Protein AF-W0R4S5-F1 (afdb_monomer_lite)

Radius of gyration: 12.05 Å; chains: 1; bounding box: 25×16×31 Å

Organism: NCBI:txid1263832

Structure (mmCIF, N/CA/C/O backbone):
data_AF-W0R4S5-F1
#
_entry.id   AF-W0R4S5-F1
#
loop_
_atom_site.group_PDB
_atom_site.id
_atom_site.type_symbol
_atom_site.label_atom_id
_atom_site.label_alt_id
_atom_site.label_comp_id
_atom_site.label_asym_id
_atom_site.label_entity_id
_atom_site.label_seq_id
_atom_site.pdbx_PDB_ins_code
_atom_site.Cartn_x
_atom_site.Cartn_y
_atom_site.Cartn_z
_atom_site.occupancy
_atom_site.B_iso_or_equiv
_atom_site.auth_seq_id
_atom_site.auth_comp_id
_atom_site.auth_asym_id
_atom_site.auth_atom_id
_atom_site.pdbx_PDB_model_num
ATOM 1 N N . MET A 1 1 ? 1.002 -6.633 -0.156 1.00 76.50 1 MET A N 1
ATOM 2 C CA . MET A 1 1 ? 0.781 -5.427 0.678 1.00 76.50 1 MET A CA 1
ATOM 3 C C . MET A 1 1 ? -0.696 -5.076 0.837 1.00 76.50 1 MET A C 1
ATOM 5 O O . MET A 1 1 ? -1.158 -5.043 1.971 1.00 76.50 1 MET A O 1
ATOM 9 N N . ALA A 1 2 ? -1.447 -4.844 -0.249 1.00 85.12 2 ALA A N 1
ATOM 10 C CA . ALA A 1 2 ? -2.854 -4.430 -0.160 1.00 85.12 2 ALA A CA 1
ATOM 11 C C . ALA A 1 2 ? -3.730 -5.390 0.672 1.00 85.12 2 ALA A C 1
ATOM 13 O O . ALA A 1 2 ? -4.497 -4.939 1.519 1.00 85.12 2 A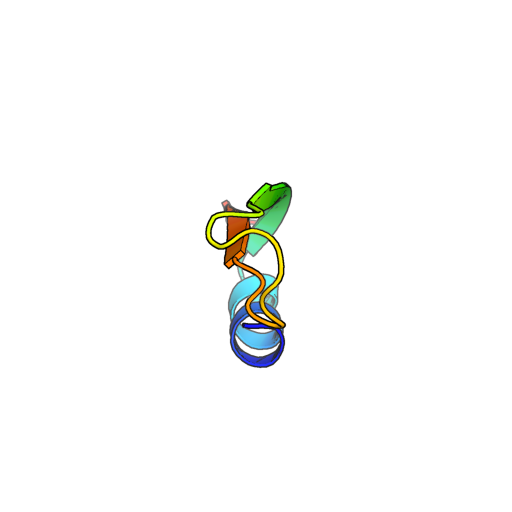LA A O 1
ATOM 14 N N . ASP A 1 3 ? -3.570 -6.706 0.506 1.00 91.19 3 ASP A N 1
ATOM 15 C CA . ASP A 1 3 ? -4.358 -7.679 1.275 1.00 91.19 3 ASP A CA 1
ATOM 16 C C . ASP A 1 3 ? -3.979 -7.739 2.760 1.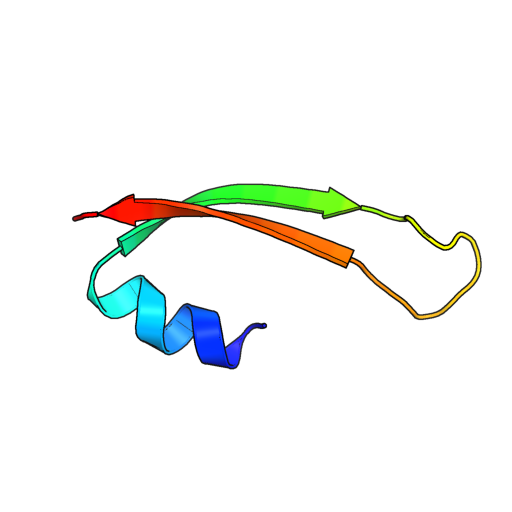00 91.19 3 ASP A C 1
ATOM 18 O O . ASP A 1 3 ? -4.856 -7.887 3.607 1.00 91.19 3 ASP A O 1
ATOM 22 N N . ASN A 1 4 ? -2.707 -7.524 3.112 1.00 90.75 4 ASN A N 1
ATOM 23 C CA . ASN A 1 4 ? -2.308 -7.435 4.521 1.00 90.75 4 ASN A CA 1
ATOM 24 C C . ASN A 1 4 ? -2.875 -6.175 5.182 1.00 90.75 4 ASN A C 1
ATOM 26 O O . ASN A 1 4 ? -3.323 -6.225 6.327 1.00 90.75 4 ASN A O 1
ATOM 30 N N . LEU A 1 5 ? -2.916 -5.058 4.450 1.00 90.12 5 LEU A N 1
ATOM 31 C CA . LEU A 1 5 ? -3.505 -3.821 4.953 1.00 90.12 5 LEU A CA 1
ATOM 32 C C . LEU A 1 5 ? -5.002 -3.958 5.218 1.00 90.12 5 LEU A C 1
ATOM 34 O O . LEU A 1 5 ? -5.470 -3.426 6.218 1.00 90.12 5 LEU A O 1
A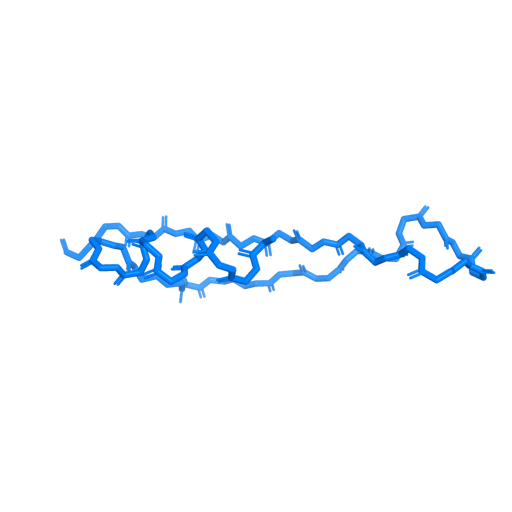TOM 38 N N . LYS A 1 6 ? -5.748 -4.728 4.412 1.00 92.88 6 LYS A N 1
ATOM 39 C CA . LYS A 1 6 ? -7.173 -5.000 4.686 1.00 92.88 6 LYS A CA 1
ATOM 40 C C . LYS A 1 6 ? -7.386 -5.615 6.071 1.00 92.88 6 LYS A C 1
ATOM 42 O O . LYS A 1 6 ? -8.324 -5.234 6.765 1.00 92.88 6 LYS A O 1
ATOM 47 N N . GLN A 1 7 ? -6.516 -6.536 6.485 1.00 95.06 7 GLN A N 1
ATOM 48 C CA . GLN A 1 7 ? -6.595 -7.154 7.807 1.00 95.06 7 GLN A CA 1
ATOM 49 C C . GLN A 1 7 ? -6.147 -6.189 8.913 1.00 95.06 7 GLN A C 1
ATOM 51 O O . GLN A 1 7 ? -6.835 -6.042 9.921 1.00 95.06 7 GLN A O 1
ATOM 56 N N . LEU A 1 8 ? -5.024 -5.490 8.728 1.00 92.56 8 LEU A N 1
ATOM 57 C CA . LEU A 1 8 ? -4.490 -4.570 9.739 1.00 92.56 8 LEU A CA 1
ATOM 58 C C . LEU A 1 8 ? -5.406 -3.356 9.973 1.00 92.56 8 LEU A C 1
ATOM 60 O O . LEU A 1 8 ? -5.563 -2.922 11.114 1.00 92.56 8 LEU A O 1
ATOM 64 N N . CYS A 1 9 ? -6.092 -2.869 8.934 1.00 92.62 9 CYS A N 1
ATOM 65 C CA . CYS A 1 9 ? -7.047 -1.759 9.024 1.00 92.62 9 CYS A CA 1
ATOM 66 C C . CYS A 1 9 ? -8.318 -2.083 9.839 1.00 92.62 9 CYS A C 1
ATOM 68 O O . CYS A 1 9 ? -9.112 -1.192 10.168 1.00 92.62 9 CYS A O 1
ATOM 70 N N . GLN A 1 10 ? -8.536 -3.351 10.206 1.00 96.06 10 GLN A N 1
ATOM 71 C CA . GLN A 1 10 ? -9.609 -3.716 11.134 1.00 96.06 10 GLN A CA 1
ATOM 72 C C . GLN A 1 10 ? -9.341 -3.131 12.527 1.00 96.06 10 GLN A C 1
ATOM 74 O O . GLN A 1 10 ? -10.258 -2.601 13.156 1.00 96.06 10 GLN A O 1
ATOM 79 N N . THR A 1 11 ? -8.080 -3.139 12.968 1.00 96.38 11 THR A N 1
ATOM 80 C CA . THR A 1 11 ? -7.661 -2.727 14.319 1.00 96.38 11 THR A CA 1
ATOM 81 C C . THR A 1 11 ? -6.839 -1.436 14.348 1.00 96.38 11 THR A C 1
ATOM 83 O O . THR A 1 11 ? -6.788 -0.774 15.382 1.00 96.38 11 THR A O 1
ATOM 86 N N . HIS A 1 12 ? -6.228 -1.056 13.228 1.00 96.81 12 HIS A N 1
ATOM 87 C CA . HIS A 1 12 ? -5.406 0.145 13.085 1.00 96.81 12 HIS A CA 1
ATOM 88 C C . HIS A 1 12 ? -5.951 1.050 11.970 1.00 96.81 12 HIS A C 1
ATOM 90 O O . HIS A 1 12 ? -6.782 0.630 11.169 1.00 96.81 12 HIS A O 1
ATOM 96 N N . GLN A 1 13 ? -5.510 2.301 11.922 1.00 95.31 13 GLN A N 1
ATOM 97 C CA . GLN A 1 13 ? -5.772 3.253 10.845 1.00 95.31 13 GLN A CA 1
ATOM 98 C C . GLN A 1 13 ? -4.442 3.660 10.209 1.00 95.31 13 GLN A C 1
ATOM 100 O O . GLN A 1 13 ? -3.423 3.737 10.898 1.00 95.31 13 GLN A O 1
ATOM 105 N N . ILE A 1 14 ? -4.443 3.891 8.895 1.00 94.88 14 ILE A N 1
ATOM 106 C CA . ILE A 1 14 ? -3.271 4.406 8.182 1.00 94.88 14 ILE A CA 1
ATOM 107 C C . ILE A 1 14 ? -3.212 5.912 8.417 1.00 94.88 14 ILE A C 1
ATOM 109 O O . ILE A 1 14 ? -4.067 6.642 7.929 1.00 94.88 14 ILE A O 1
ATOM 113 N N . GLU A 1 15 ? -2.190 6.362 9.135 1.00 97.00 15 GLU A N 1
ATOM 114 C CA . GLU A 1 15 ? -1.955 7.786 9.390 1.00 97.00 15 GLU A CA 1
ATOM 115 C C . GLU A 1 15 ? -1.098 8.410 8.283 1.00 97.00 15 GLU A C 1
ATOM 117 O O . GLU A 1 15 ? -1.278 9.563 7.901 1.00 97.00 15 GLU A O 1
ATOM 122 N N . ARG A 1 16 ? -0.122 7.650 7.768 1.00 95.25 16 ARG A N 1
ATOM 123 C CA . ARG A 1 16 ? 0.811 8.109 6.729 1.00 95.25 16 ARG A CA 1
ATOM 124 C C . ARG A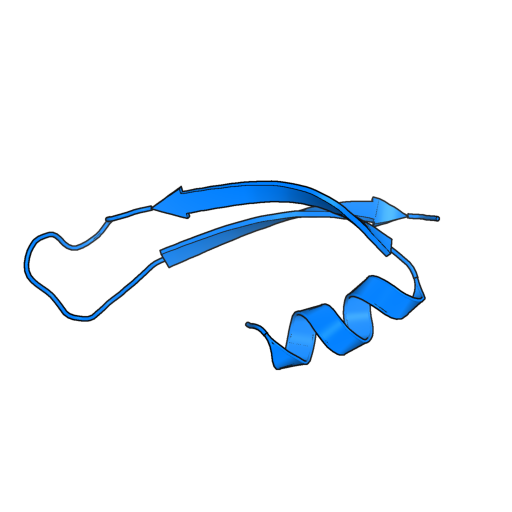 1 16 ? 1.136 6.983 5.765 1.00 95.25 16 ARG A C 1
ATOM 126 O O . ARG A 1 16 ? 1.209 5.822 6.162 1.00 95.25 16 ARG A O 1
ATOM 133 N N . ALA A 1 17 ? 1.399 7.344 4.517 1.00 95.38 17 ALA A N 1
ATOM 134 C CA . ALA A 1 17 ? 1.913 6.443 3.498 1.00 95.38 17 ALA A CA 1
ATOM 135 C C . ALA A 1 17 ? 3.061 7.126 2.752 1.00 95.38 17 ALA A C 1
ATOM 137 O O . ALA A 1 17 ? 3.052 8.344 2.573 1.00 95.38 17 ALA A O 1
ATOM 138 N N . ALA A 1 18 ? 4.044 6.338 2.335 1.00 94.94 18 ALA A N 1
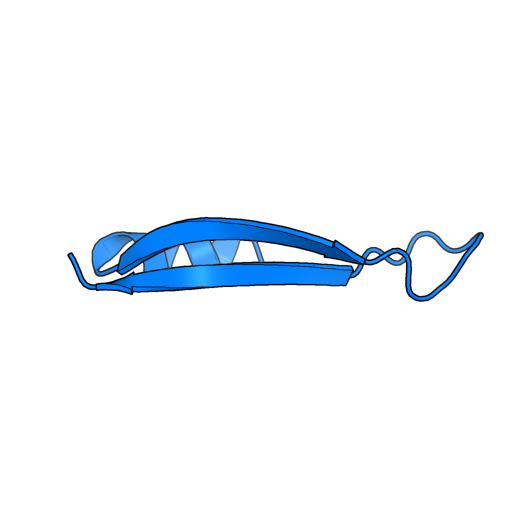ATOM 139 C CA . ALA A 1 18 ? 5.187 6.794 1.562 1.00 94.94 18 ALA A CA 1
ATOM 140 C C . ALA A 1 18 ? 5.483 5.801 0.438 1.00 94.94 18 ALA A C 1
ATOM 142 O O . ALA A 1 18 ? 5.345 4.588 0.613 1.00 94.94 18 ALA A O 1
ATOM 143 N N . LEU A 1 19 ? 5.893 6.339 -0.706 1.00 93.06 19 LEU A N 1
ATOM 144 C CA . LEU A 1 19 ? 6.347 5.590 -1.868 1.00 93.06 19 LEU A CA 1
ATOM 145 C C . LEU A 1 19 ? 7.858 5.767 -1.993 1.00 93.06 19 LEU A C 1
ATOM 147 O O . LEU A 1 19 ? 8.357 6.885 -1.855 1.00 93.06 19 LEU A O 1
ATOM 151 N N . PHE A 1 20 ? 8.561 4.681 -2.274 1.00 90.44 20 PHE A N 1
ATOM 152 C CA . PHE A 1 20 ? 10.004 4.659 -2.440 1.00 90.44 20 PHE A CA 1
ATOM 153 C C . PHE A 1 20 ? 10.334 4.032 -3.795 1.00 90.44 20 PHE A C 1
ATOM 155 O O . PHE A 1 20 ? 10.106 2.844 -4.022 1.00 90.44 20 PHE A O 1
ATOM 162 N N . ASP A 1 21 ? 10.887 4.841 -4.696 1.00 89.19 21 ASP A N 1
ATOM 163 C CA . ASP A 1 21 ? 11.446 4.372 -5.967 1.00 89.19 21 ASP A CA 1
ATOM 164 C C . ASP A 1 21 ? 12.898 3.918 -5.743 1.00 89.19 21 ASP A C 1
ATOM 166 O O . ASP A 1 21 ? 13.862 4.595 -6.099 1.00 89.19 21 ASP A O 1
ATOM 170 N N . GLN A 1 22 ? 13.049 2.811 -5.009 1.00 88.25 22 GLN A N 1
ATOM 171 C CA . GLN A 1 22 ? 14.356 2.284 -4.599 1.00 88.25 22 GLN A CA 1
ATOM 172 C C . GLN A 1 22 ? 15.131 1.657 -5.769 1.00 88.25 22 GLN A C 1
ATOM 174 O O . GLN A 1 22 ? 16.356 1.545 -5.711 1.00 88.25 22 GLN A O 1
ATOM 179 N N . PHE A 1 23 ? 14.434 1.277 -6.842 1.00 87.38 23 PHE A N 1
ATOM 180 C CA . PHE A 1 23 ? 15.014 0.647 -8.025 1.00 87.38 23 PHE A CA 1
ATOM 181 C C . PHE A 1 23 ? 14.570 1.387 -9.292 1.00 87.38 23 PHE A C 1
ATOM 183 O O . PHE A 1 23 ? 13.657 0.924 -9.987 1.00 87.38 23 PHE A O 1
ATOM 190 N N . PRO A 1 24 ? 15.238 2.509 -9.622 1.00 80.56 24 PRO A N 1
ATOM 191 C CA . PRO A 1 24 ? 14.884 3.316 -10.778 1.00 80.56 24 PRO A CA 1
ATOM 192 C C . PRO A 1 24 ? 14.886 2.484 -12.061 1.00 80.56 24 PRO A C 1
ATOM 194 O O . PRO A 1 24 ? 15.798 1.685 -12.291 1.00 80.56 24 PRO A O 1
ATOM 197 N N . TYR A 1 25 ? 13.890 2.718 -12.917 1.00 83.62 25 TYR A N 1
ATOM 198 C CA . TYR A 1 25 ? 13.727 2.052 -14.219 1.00 83.62 25 TYR A CA 1
ATOM 199 C C . TYR A 1 25 ? 13.418 0.547 -14.148 1.00 83.62 25 TYR A C 1
ATOM 201 O O . TYR A 1 25 ? 13.597 -0.167 -15.135 1.00 83.62 25 TYR A O 1
ATOM 209 N N . THR A 1 26 ? 12.927 0.068 -13.004 1.00 88.19 26 THR A N 1
ATOM 210 C CA . THR A 1 26 ? 12.350 -1.273 -12.864 1.00 88.19 26 THR A CA 1
ATOM 211 C C . THR A 1 26 ? 10.859 -1.178 -12.546 1.00 88.19 26 THR A C 1
ATOM 213 O O . THR A 1 26 ? 10.389 -0.154 -12.060 1.00 88.19 26 THR A O 1
ATOM 216 N N . ASP A 1 27 ? 10.110 -2.257 -12.770 1.00 88.06 27 ASP A N 1
ATOM 217 C CA . ASP A 1 27 ? 8.693 -2.324 -12.377 1.00 88.06 27 ASP A CA 1
ATOM 218 C C . ASP A 1 27 ? 8.499 -2.478 -10.852 1.00 88.06 27 ASP A C 1
ATOM 220 O O . ASP A 1 27 ? 7.369 -2.555 -10.361 1.00 88.06 27 ASP A O 1
ATOM 224 N N . HIS A 1 28 ? 9.589 -2.565 -10.081 1.00 90.31 28 HIS A N 1
ATOM 225 C CA . HIS A 1 28 ? 9.526 -2.736 -8.637 1.00 90.31 28 HIS A CA 1
ATOM 226 C C . HIS A 1 28 ? 9.189 -1.419 -7.947 1.00 90.31 28 HIS A C 1
ATOM 228 O O . HIS A 1 28 ? 9.918 -0.438 -8.036 1.00 90.31 28 HIS A O 1
ATOM 234 N N . ILE A 1 29 ? 8.104 -1.441 -7.180 1.00 88.62 29 ILE A N 1
ATOM 235 C CA . ILE A 1 29 ? 7.678 -0.323 -6.347 1.00 88.62 29 ILE A CA 1
ATOM 236 C C . ILE A 1 29 ? 7.751 -0.755 -4.889 1.00 88.62 29 ILE A C 1
ATOM 238 O O . ILE A 1 29 ? 7.116 -1.735 -4.490 1.00 88.62 29 ILE A O 1
ATOM 242 N N . GLU A 1 30 ? 8.480 0.011 -4.082 1.00 92.69 30 GLU A N 1
ATOM 243 C CA . GLU A 1 30 ? 8.468 -0.137 -2.634 1.00 92.69 30 GLU A CA 1
ATOM 244 C C . GLU A 1 30 ? 7.602 0.947 -1.993 1.00 92.69 30 GLU A C 1
ATOM 246 O O . GLU A 1 30 ? 7.538 2.090 -2.442 1.00 92.69 30 GLU A O 1
ATOM 251 N N . SER A 1 31 ? 6.894 0.596 -0.924 1.00 92.88 31 SER A N 1
ATOM 252 C CA . SER A 1 31 ? 6.047 1.548 -0.208 1.00 92.88 31 SER A CA 1
ATOM 253 C C . SER A 1 31 ? 5.931 1.179 1.261 1.00 92.88 31 SER A C 1
ATOM 255 O O . SER A 1 31 ? 5.884 0.001 1.613 1.00 92.88 31 SER A O 1
ATOM 257 N N . GLY A 1 32 ? 5.853 2.199 2.109 1.00 94.44 32 GLY A N 1
ATOM 258 C CA . GLY A 1 32 ? 5.683 2.073 3.551 1.00 94.44 32 GLY A CA 1
ATOM 259 C C . GLY A 1 32 ? 4.385 2.723 4.013 1.00 94.44 32 GLY A C 1
ATOM 260 O O . GLY A 1 32 ? 3.922 3.707 3.438 1.00 94.44 32 GLY A O 1
ATOM 261 N N . VAL A 1 33 ? 3.801 2.181 5.078 1.00 95.19 33 VAL A N 1
ATOM 262 C CA . VAL A 1 33 ? 2.588 2.709 5.715 1.00 95.19 33 VAL A CA 1
ATOM 263 C C . VAL A 1 33 ? 2.780 2.759 7.222 1.00 95.19 33 VAL A C 1
ATOM 265 O O . VAL A 1 33 ? 3.287 1.814 7.824 1.00 95.19 33 VAL A O 1
ATOM 268 N N . TRP A 1 34 ? 2.374 3.870 7.829 1.00 95.94 34 TRP A N 1
ATOM 269 C CA . TRP A 1 34 ? 2.383 4.059 9.272 1.00 95.94 34 TRP A CA 1
ATOM 270 C C . TRP A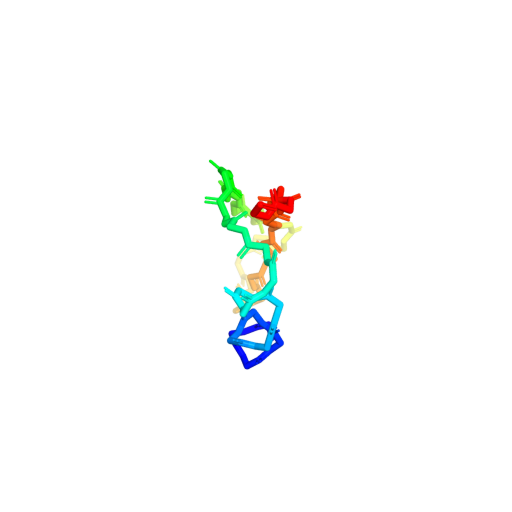 1 34 ? 0.985 3.807 9.829 1.00 95.94 34 TRP A C 1
ATOM 272 O O . TRP A 1 34 ? 0.028 4.485 9.447 1.00 95.94 34 TRP A O 1
ATOM 282 N N . LEU A 1 35 ? 0.882 2.835 10.732 1.00 95.94 35 LEU A N 1
ATOM 283 C CA . LEU A 1 35 ? -0.372 2.395 11.330 1.00 95.94 35 LEU A CA 1
ATOM 284 C C . LEU A 1 35 ? -0.459 2.845 12.789 1.00 95.94 35 LEU A C 1
ATOM 286 O O . LEU A 1 35 ? 0.478 2.647 13.559 1.00 95.94 35 LEU A O 1
ATOM 290 N N . ILE A 1 36 ? -1.606 3.396 13.178 1.00 95.44 36 ILE A N 1
ATOM 291 C CA . ILE A 1 36 ? -1.927 3.750 14.566 1.00 95.44 36 ILE A CA 1
ATOM 292 C C . ILE A 1 36 ? -3.142 2.935 14.998 1.00 95.44 36 ILE A C 1
ATOM 294 O O . ILE A 1 36 ? -4.077 2.753 14.222 1.00 95.44 36 ILE A O 1
ATOM 298 N N . ARG A 1 37 ? -3.133 2.392 16.216 1.00 94.19 37 ARG A N 1
ATOM 299 C CA . ARG A 1 37 ? -4.267 1.619 16.739 1.00 94.19 37 ARG A CA 1
ATOM 300 C C . ARG A 1 37 ? -5.489 2.529 16.927 1.00 94.19 37 ARG A C 1
ATOM 302 O O . ARG A 1 37 ? -5.321 3.669 17.349 1.00 94.19 37 ARG A O 1
ATOM 309 N N . LYS A 1 38 ? -6.681 2.024 16.592 1.00 83.06 38 LYS A N 1
ATOM 310 C CA . LYS A 1 38 ? -7.957 2.711 16.863 1.00 83.06 38 LYS A CA 1
ATOM 311 C C . LYS A 1 38 ? -8.180 2.931 18.355 1.00 83.06 38 LYS A C 1
ATOM 313 O O . LYS A 1 38 ? -7.748 2.055 19.142 1.00 83.06 38 LYS A O 1
#

Sequence (38 aa):
MADNLKQLCQTHQIERAALFDQFPYTDHIESGVWLIRK

Secondary structure (DSSP, 8-state):
-HHHHHHHTTTEEEEEEEEE--STTSS--EEEEEEEE-

pLDDT: mean 91.48, std 4.77, range [76.5, 97.0]

InterPro domains:
  IPR010280 (Uracil-5)-methyltransferase family [PF05958] (2-38)
  IPR011869 tRNA/tmRNA (uracil-C(5))-methyltransferase, TrmA [PTHR47790] (2-38)
  IPR029063 S-adenosyl-L-methionine-dependent methyltransferase superfamily [G3DSA:3.40.50.150] (1-33)
  IPR030391 RNA methyltransferase TrmA, conserved site [PS01231] (20-30)

Foldseek 3Di:
DVVVCVVLCVFWDFPDKDWDPPDPPDPDTDMDTDIDGD